Protein AF-A0A2N7CJ47-F1 (afdb_monomer_lite)

Radius of gyration: 26.53 Å; chains: 1; bounding box: 50×69×55 Å

Structure (mmCIF, N/CA/C/O backbone):
data_AF-A0A2N7CJ47-F1
#
_entry.id   AF-A0A2N7CJ47-F1
#
loop_
_atom_site.group_PDB
_atom_site.id
_atom_site.type_symbol
_atom_site.label_atom_id
_atom_site.label_alt_id
_atom_site.label_comp_id
_atom_site.label_asym_id
_atom_site.label_entity_id
_atom_site.label_seq_id
_atom_site.pdbx_PDB_ins_code
_atom_site.Cartn_x
_atom_site.Cartn_y
_atom_site.Cartn_z
_atom_site.occupancy
_atom_site.B_iso_or_equiv
_atom_site.auth_seq_id
_atom_site.auth_comp_id
_atom_site.auth_asym_id
_atom_site.auth_atom_id
_atom_site.pdbx_PDB_model_num
ATOM 1 N N . MET A 1 1 ? 9.424 59.661 -38.280 1.00 45.78 1 MET A N 1
ATOM 2 C CA . MET A 1 1 ? 10.543 58.957 -38.944 1.00 45.78 1 MET A CA 1
ATOM 3 C C . MET A 1 1 ? 11.844 59.503 -38.382 1.00 45.78 1 MET A C 1
ATOM 5 O O . MET A 1 1 ? 12.003 60.717 -38.383 1.00 45.78 1 MET A O 1
ATOM 9 N N . LYS A 1 2 ? 12.720 58.659 -37.827 1.00 41.09 2 LYS A N 1
ATOM 10 C CA . LYS A 1 2 ? 13.994 59.089 -37.236 1.00 41.09 2 LYS A CA 1
ATOM 11 C C . LYS A 1 2 ? 15.042 58.013 -37.517 1.00 41.09 2 LYS A C 1
ATOM 13 O O . LYS A 1 2 ? 14.876 56.875 -37.098 1.00 41.09 2 LYS A O 1
ATOM 18 N N . PHE A 1 3 ? 16.053 58.381 -38.297 1.00 58.16 3 PHE A N 1
ATOM 19 C CA . PHE A 1 3 ? 17.295 57.624 -38.453 1.00 58.16 3 PHE A CA 1
ATOM 20 C C . PHE A 1 3 ? 18.097 57.691 -37.141 1.00 58.16 3 PHE A C 1
ATOM 22 O O . PHE A 1 3 ? 17.797 58.540 -36.303 1.00 58.16 3 PHE A O 1
ATOM 29 N N . TRP A 1 4 ? 19.100 56.830 -36.966 1.00 45.16 4 TRP A N 1
ATOM 30 C CA . TRP A 1 4 ? 20.505 57.217 -36.750 1.00 45.16 4 TRP A CA 1
ATOM 31 C C . TRP A 1 4 ? 21.399 55.962 -36.650 1.00 45.16 4 TRP A C 1
ATOM 33 O O . TRP A 1 4 ? 20.947 54.883 -36.283 1.00 45.16 4 TRP A O 1
ATOM 43 N N . GLN A 1 5 ? 22.641 56.135 -37.103 1.00 60.62 5 GLN A N 1
ATOM 44 C CA . GLN A 1 5 ? 23.683 55.148 -37.399 1.00 60.62 5 GLN A CA 1
ATOM 45 C C . GLN A 1 5 ? 24.482 54.637 -36.173 1.00 60.62 5 GLN A C 1
ATOM 47 O O . GLN A 1 5 ? 24.334 55.161 -35.074 1.00 60.62 5 GLN A O 1
ATOM 52 N N . ILE A 1 6 ? 25.469 53.772 -36.490 1.00 53.62 6 ILE A N 1
ATOM 53 C CA . ILE A 1 6 ? 26.746 53.458 -35.798 1.00 53.62 6 ILE A CA 1
ATOM 54 C C . ILE A 1 6 ? 26.639 52.170 -34.963 1.00 53.62 6 ILE A C 1
ATOM 56 O O . ILE A 1 6 ? 25.709 52.015 -34.191 1.00 53.62 6 ILE A O 1
ATOM 60 N N . GLY A 1 7 ? 27.528 51.182 -35.038 1.00 44.75 7 GLY A N 1
ATOM 61 C CA . GLY A 1 7 ? 28.826 51.049 -35.693 1.00 44.75 7 GLY A CA 1
ATOM 62 C C . GLY A 1 7 ? 29.469 49.727 -35.246 1.00 44.75 7 GLY A C 1
ATOM 63 O O . GLY A 1 7 ? 29.024 49.103 -34.286 1.00 44.75 7 GLY A O 1
ATOM 64 N N . LEU A 1 8 ? 30.490 49.298 -35.986 1.00 63.78 8 LEU A N 1
ATOM 65 C CA . LEU A 1 8 ? 31.274 48.078 -35.782 1.00 63.78 8 LEU A CA 1
ATOM 66 C C . LEU A 1 8 ? 31.883 47.936 -34.375 1.00 63.78 8 LEU A C 1
ATOM 68 O O . LEU A 1 8 ? 32.451 48.894 -33.857 1.00 63.78 8 LEU A O 1
ATOM 72 N N . LEU A 1 9 ? 31.925 46.698 -33.861 1.00 53.31 9 LEU A N 1
ATOM 73 C CA . LEU A 1 9 ? 32.941 46.245 -32.901 1.00 53.31 9 LEU A CA 1
ATOM 74 C C . LEU A 1 9 ? 33.211 44.728 -33.027 1.00 53.31 9 LEU A C 1
ATOM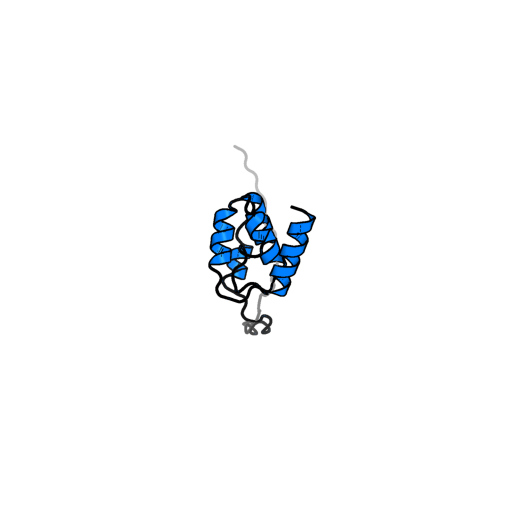 76 O O . LEU A 1 9 ? 32.509 43.888 -32.482 1.00 53.31 9 LEU A O 1
ATOM 80 N N . SER A 1 10 ? 34.203 44.421 -33.863 1.00 49.56 10 SER A N 1
ATOM 81 C CA . SER A 1 10 ? 35.439 43.682 -33.565 1.00 49.56 10 SER A CA 1
ATOM 82 C C . SER A 1 10 ? 35.477 42.458 -32.627 1.00 49.56 10 SER A C 1
ATOM 84 O O . SER A 1 10 ? 35.262 42.571 -31.429 1.00 49.56 10 SER A O 1
ATOM 86 N N . LEU A 1 11 ? 36.061 41.393 -33.202 1.00 48.38 11 LEU A N 1
ATOM 87 C CA . LEU A 1 11 ? 37.074 40.465 -32.657 1.00 48.38 11 LEU A CA 1
ATOM 88 C C . LEU A 1 11 ? 36.710 39.449 -31.556 1.00 48.38 11 LEU A C 1
ATOM 90 O O . LEU A 1 11 ? 36.409 39.790 -30.420 1.00 48.38 11 LEU A O 1
ATOM 94 N N . GLY A 1 12 ? 36.974 38.175 -31.879 1.00 42.34 12 GLY A N 1
ATOM 95 C CA . GLY A 1 12 ? 37.155 37.091 -30.913 1.00 42.34 12 GLY A CA 1
ATOM 96 C C . GLY A 1 12 ? 37.308 35.716 -31.571 1.00 42.34 12 GLY A C 1
ATOM 97 O O . GLY A 1 12 ? 36.381 34.918 -31.546 1.00 42.34 12 GLY A O 1
ATOM 98 N N . LEU A 1 13 ? 38.467 35.438 -32.178 1.00 53.00 13 LEU A N 1
ATOM 99 C CA . LEU A 1 13 ? 38.918 34.078 -32.507 1.00 53.00 13 LEU A CA 1
ATOM 100 C C . LEU A 1 13 ? 39.187 33.297 -31.212 1.00 53.00 13 LEU A C 1
ATOM 102 O O . LEU A 1 13 ? 40.095 33.714 -30.511 1.00 53.00 13 LEU A O 1
ATOM 106 N N . VAL A 1 14 ? 38.502 32.171 -30.963 1.00 49.56 14 VAL A N 1
ATOM 107 C CA . VAL A 1 14 ? 39.018 30.905 -30.373 1.00 49.56 14 VAL A CA 1
ATOM 108 C C . VAL A 1 14 ? 37.934 29.848 -30.676 1.00 49.56 14 VAL A C 1
ATOM 110 O O . VAL A 1 14 ? 36.810 29.971 -30.217 1.00 49.56 14 VAL A O 1
ATOM 113 N N . GLY A 1 15 ? 38.100 28.916 -31.613 1.00 40.50 15 GLY A N 1
ATOM 114 C CA . GLY A 1 15 ? 38.840 27.680 -31.377 1.00 40.50 15 GLY A CA 1
ATOM 115 C C . GLY A 1 15 ? 38.009 26.650 -30.595 1.00 40.50 15 GLY A C 1
ATOM 116 O O . GLY A 1 15 ? 38.332 26.381 -29.449 1.00 40.50 15 GLY A O 1
ATOM 117 N N . CYS A 1 16 ? 36.987 26.034 -31.204 1.00 46.59 16 CYS A N 1
ATOM 118 C CA . CYS A 1 16 ? 36.415 24.780 -30.690 1.00 46.59 16 CYS A CA 1
ATOM 119 C C . CYS A 1 16 ? 36.978 23.608 -31.498 1.00 46.59 16 CYS A C 1
ATOM 121 O O . CYS A 1 16 ? 36.293 22.999 -32.314 1.00 46.59 16 CYS A O 1
ATOM 123 N N . ALA A 1 17 ? 38.262 23.318 -31.294 1.00 48.69 17 ALA A N 1
ATOM 124 C CA . ALA A 1 17 ? 38.763 21.970 -31.499 1.00 48.69 17 ALA A CA 1
ATOM 125 C C . ALA A 1 17 ? 38.437 21.196 -30.219 1.00 48.69 17 ALA A C 1
ATOM 127 O O . ALA A 1 17 ? 39.173 21.284 -29.241 1.00 48.69 17 ALA A O 1
ATOM 128 N N . GLN A 1 18 ? 37.310 20.490 -30.203 1.00 45.34 18 GLN A N 1
ATOM 129 C CA . GLN A 1 18 ? 37.044 19.490 -29.176 1.00 45.34 18 GLN A CA 1
ATOM 130 C C . GLN A 1 18 ? 36.733 18.170 -29.873 1.00 45.34 18 GLN A C 1
ATOM 132 O O . GLN A 1 18 ? 35.712 17.985 -30.530 1.00 45.34 18 GLN A O 1
ATOM 137 N N . THR A 1 19 ? 37.762 17.334 -29.803 1.00 50.47 19 THR A N 1
ATOM 138 C CA . THR A 1 19 ? 37.870 15.889 -29.979 1.00 50.47 19 THR A CA 1
ATOM 139 C C . THR A 1 19 ? 36.532 15.150 -29.862 1.00 50.47 19 THR A C 1
ATOM 141 O O . THR A 1 19 ? 35.751 15.490 -28.975 1.00 50.47 19 THR A O 1
ATOM 144 N N . PRO A 1 20 ? 36.265 14.111 -30.681 1.00 47.31 20 PRO A N 1
ATOM 145 C CA . PRO A 1 20 ? 35.101 13.257 -30.478 1.00 47.31 20 PRO A CA 1
ATOM 146 C C . PRO A 1 20 ? 35.227 12.597 -29.104 1.00 47.31 20 PRO A C 1
ATOM 148 O O . PRO A 1 20 ? 36.045 11.700 -28.893 1.00 47.31 20 PRO A O 1
ATOM 151 N N . GLU A 1 21 ? 34.459 13.115 -28.153 1.00 49.19 21 GLU A N 1
ATOM 152 C CA . GLU A 1 21 ? 34.353 12.582 -26.810 1.00 49.19 21 GLU A CA 1
ATOM 153 C C . GLU A 1 21 ? 33.685 11.216 -26.942 1.00 49.19 21 GLU A C 1
ATOM 155 O O . GLU A 1 21 ? 32.494 11.083 -27.218 1.00 49.19 21 GLU A O 1
ATOM 160 N N . ASN A 1 22 ? 34.522 10.187 -26.867 1.00 43.19 22 ASN A N 1
ATOM 161 C CA . ASN A 1 22 ? 34.117 8.804 -26.728 1.00 43.19 22 ASN A CA 1
ATOM 162 C C . ASN A 1 22 ? 33.154 8.748 -25.528 1.00 43.19 22 ASN A C 1
ATOM 164 O O . ASN A 1 22 ? 33.598 9.064 -24.419 1.00 43.19 22 ASN A O 1
ATOM 168 N N . PRO A 1 23 ? 31.859 8.426 -25.702 1.00 49.47 23 PRO A N 1
ATOM 169 C CA . PRO A 1 23 ? 30.955 8.353 -24.573 1.00 49.47 23 PRO A CA 1
ATOM 170 C C . PRO A 1 23 ? 31.405 7.167 -23.728 1.00 49.47 23 PRO A C 1
ATOM 172 O O . PRO A 1 23 ? 31.175 6.009 -24.078 1.00 49.47 23 PRO A O 1
ATOM 175 N N . ALA A 1 24 ? 32.090 7.452 -22.622 1.00 50.47 24 ALA A N 1
ATOM 176 C CA . ALA A 1 24 ? 32.290 6.465 -21.583 1.00 50.47 24 ALA A CA 1
ATOM 177 C C . ALA A 1 24 ? 30.890 5.968 -21.183 1.00 50.47 24 ALA A C 1
ATOM 179 O O . ALA A 1 24 ? 30.031 6.800 -20.867 1.00 50.47 24 ALA A O 1
ATOM 180 N N . PRO A 1 25 ? 30.611 4.653 -21.242 1.00 57.91 25 PRO A N 1
ATOM 181 C CA . PRO A 1 25 ? 29.330 4.148 -20.783 1.00 57.91 25 PRO A CA 1
ATOM 182 C C . PRO A 1 25 ? 29.158 4.593 -19.325 1.00 57.91 25 PRO A C 1
ATOM 184 O O . PRO A 1 25 ? 30.124 4.516 -18.555 1.00 57.91 25 PRO A O 1
ATOM 187 N N . PRO A 1 26 ? 27.977 5.113 -18.945 1.00 54.88 26 PRO A N 1
ATOM 188 C CA . PRO A 1 26 ? 27.747 5.562 -17.583 1.00 54.88 26 PRO A CA 1
ATOM 189 C C . PRO A 1 26 ? 28.104 4.425 -16.616 1.00 54.88 26 PRO A C 1
ATOM 191 O O . PRO A 1 26 ? 27.882 3.253 -16.947 1.00 54.88 26 PRO A O 1
ATOM 194 N N . PRO A 1 27 ? 28.690 4.733 -15.444 1.00 46.91 27 PRO A N 1
ATOM 195 C CA . PRO A 1 27 ? 29.020 3.704 -14.473 1.00 46.91 27 PRO A CA 1
ATOM 196 C C . PRO A 1 27 ? 27.749 2.912 -14.184 1.00 46.91 27 PRO A C 1
ATOM 198 O O . PRO A 1 27 ? 26.698 3.505 -13.943 1.00 46.91 27 PRO A O 1
ATOM 201 N N . ALA A 1 28 ? 27.846 1.584 -14.246 1.00 53.50 28 ALA A N 1
ATOM 202 C CA . ALA A 1 28 ? 26.764 0.665 -13.927 1.00 53.50 28 ALA A CA 1
ATOM 203 C C . ALA A 1 28 ? 26.384 0.813 -12.445 1.00 53.50 28 ALA A C 1
ATOM 205 O O . ALA A 1 28 ?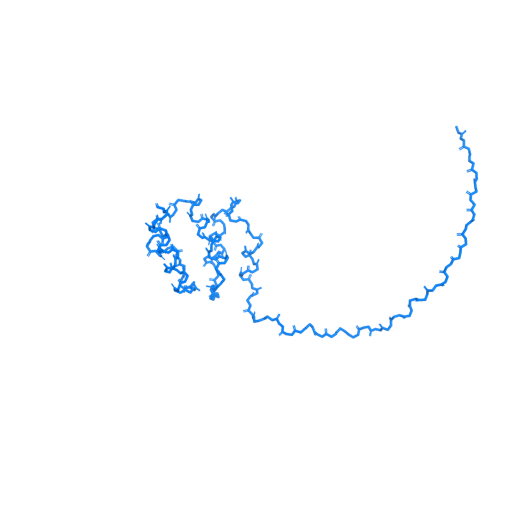 26.793 0.042 -11.583 1.00 53.50 28 ALA A O 1
ATOM 206 N N . GLN A 1 29 ? 25.626 1.856 -12.147 1.00 50.88 29 GLN A N 1
ATOM 207 C CA . GLN A 1 29 ? 24.959 2.096 -10.889 1.00 50.88 29 GLN A CA 1
ATOM 208 C C . GLN A 1 29 ? 23.486 2.196 -11.221 1.00 50.88 29 GLN A C 1
ATOM 210 O O . GLN A 1 29 ? 22.979 3.266 -11.538 1.00 50.88 29 GLN A O 1
ATOM 215 N N . SER A 1 30 ? 22.826 1.049 -11.212 1.00 41.81 30 SER A N 1
ATOM 216 C CA . SER A 1 30 ? 21.564 0.842 -10.508 1.00 41.81 30 SER A CA 1
ATOM 217 C C . SER A 1 30 ? 21.003 -0.482 -10.977 1.00 41.81 30 SER A C 1
ATOM 219 O O . SER A 1 30 ? 20.738 -0.707 -12.154 1.00 41.81 30 SER A O 1
ATOM 221 N N . VAL A 1 31 ? 20.878 -1.379 -10.012 1.00 44.75 31 VAL A N 1
ATOM 222 C CA . VAL A 1 31 ? 20.050 -2.573 -10.080 1.00 44.75 31 VAL A CA 1
ATOM 223 C C . VAL A 1 31 ? 18.739 -2.221 -10.784 1.00 44.75 31 VAL A C 1
ATOM 225 O O . VAL A 1 31 ? 18.132 -1.203 -10.471 1.00 44.75 31 VAL A O 1
ATOM 228 N N . VAL A 1 32 ? 18.341 -3.055 -11.740 1.00 43.44 32 VAL A N 1
ATOM 229 C CA . VAL A 1 32 ? 17.085 -2.984 -12.494 1.00 43.44 32 VAL A CA 1
ATOM 230 C C . VAL A 1 32 ? 15.905 -2.751 -11.533 1.00 43.44 32 VAL A C 1
ATOM 232 O O . VAL A 1 32 ? 15.426 -3.676 -10.885 1.00 43.44 32 VAL A O 1
ATOM 235 N N . VAL A 1 33 ? 15.473 -1.498 -11.407 1.00 53.84 33 VAL A N 1
ATOM 236 C CA . VAL A 1 33 ? 14.312 -1.016 -10.639 1.00 53.84 33 VAL A CA 1
ATOM 237 C C . VAL A 1 33 ? 13.712 0.112 -11.478 1.00 53.84 33 VAL A C 1
ATOM 239 O O . VAL A 1 33 ? 13.829 1.278 -11.125 1.00 53.84 33 VAL A O 1
ATOM 242 N N . THR A 1 34 ? 13.224 -0.188 -12.684 1.00 55.69 34 THR A N 1
ATOM 243 C CA . THR A 1 34 ? 13.249 0.865 -13.724 1.00 55.69 34 THR A CA 1
ATOM 244 C C . THR A 1 34 ? 11.993 0.986 -14.588 1.00 55.69 34 THR A C 1
ATOM 246 O O . THR A 1 34 ? 11.996 1.776 -15.511 1.00 55.69 34 THR A O 1
ATOM 249 N N . ALA A 1 35 ? 10.883 0.290 -14.312 1.00 72.94 35 ALA A N 1
ATOM 250 C CA . ALA A 1 35 ? 9.634 0.532 -15.059 1.00 72.94 35 ALA A CA 1
ATOM 251 C C . ALA A 1 35 ? 8.491 1.009 -14.156 1.00 72.94 35 ALA A C 1
ATOM 253 O O . ALA A 1 35 ? 7.997 2.134 -14.299 1.00 72.94 35 ALA A O 1
ATOM 254 N N . CYS A 1 36 ? 8.080 0.186 -13.187 1.00 84.19 36 CYS A N 1
ATOM 255 C CA . CYS A 1 36 ? 6.927 0.544 -12.364 1.00 84.19 36 CYS A CA 1
ATOM 256 C C . CYS A 1 36 ? 7.240 1.650 -11.345 1.00 84.19 36 CYS A C 1
ATOM 258 O O .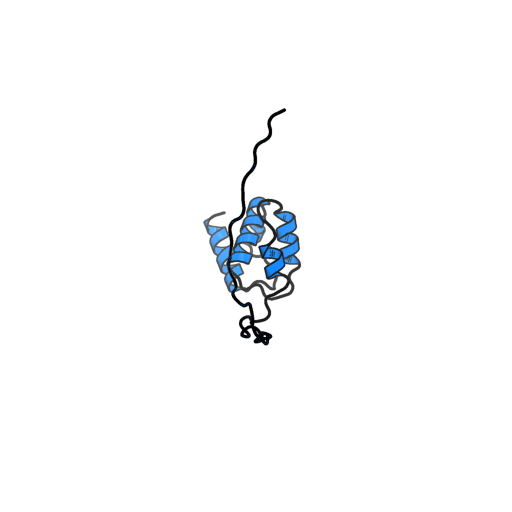 CYS A 1 36 ? 6.474 2.601 -11.204 1.00 84.19 36 CYS A O 1
ATOM 260 N N . ALA A 1 37 ? 8.402 1.579 -10.688 1.00 82.56 37 ALA A N 1
ATOM 261 C CA . ALA A 1 37 ? 8.842 2.593 -9.727 1.00 82.56 37 ALA A CA 1
ATOM 262 C C . ALA A 1 37 ? 8.968 3.990 -10.364 1.00 82.56 37 ALA A C 1
ATOM 264 O O . ALA A 1 37 ? 8.518 4.983 -9.788 1.00 82.56 37 ALA A O 1
ATOM 265 N N . GLU A 1 38 ? 9.506 4.072 -11.583 1.00 84.69 38 GLU A N 1
ATOM 266 C CA . GLU A 1 38 ? 9.591 5.331 -12.332 1.00 84.69 38 GLU A CA 1
ATOM 267 C C . GLU A 1 38 ? 8.202 5.864 -12.698 1.00 84.69 38 GLU A C 1
ATOM 269 O O . GLU A 1 38 ? 7.902 7.038 -12.475 1.00 84.69 38 GLU A O 1
ATOM 274 N N . THR A 1 39 ? 7.313 4.982 -13.165 1.00 85.69 39 THR A N 1
ATOM 275 C CA . THR A 1 39 ? 5.919 5.327 -13.486 1.00 85.69 39 THR A CA 1
ATOM 276 C C . THR A 1 39 ? 5.172 5.866 -12.264 1.00 85.69 39 THR A C 1
ATOM 278 O O . THR A 1 39 ? 4.437 6.850 -12.363 1.00 85.69 39 THR A O 1
ATOM 281 N N . LEU A 1 40 ? 5.364 5.252 -11.096 1.00 90.44 40 LEU A N 1
ATOM 282 C CA . LEU A 1 40 ? 4.780 5.710 -9.835 1.00 90.44 40 LEU A CA 1
ATOM 283 C C . LEU A 1 40 ? 5.381 7.033 -9.362 1.00 90.44 40 LEU A C 1
ATOM 285 O O . LEU A 1 40 ? 4.678 7.860 -8.785 1.00 90.44 40 LEU A O 1
ATOM 289 N N . THR A 1 41 ? 6.666 7.267 -9.617 1.00 87.62 41 THR A N 1
ATOM 290 C CA . THR A 1 41 ? 7.333 8.524 -9.252 1.00 87.62 41 THR A CA 1
ATOM 291 C C . THR A 1 41 ? 6.720 9.719 -9.985 1.00 87.62 41 THR A C 1
ATOM 293 O O . THR A 1 41 ? 6.564 10.781 -9.393 1.00 87.62 41 THR A O 1
ATOM 296 N N . GLN A 1 42 ? 6.287 9.531 -11.233 1.00 88.19 42 GLN A N 1
ATOM 297 C CA . GLN A 1 42 ? 5.702 10.589 -12.065 1.00 88.19 42 GLN A CA 1
ATOM 298 C C . GLN A 1 42 ? 4.212 10.871 -11.797 1.00 88.19 42 GLN A C 1
ATOM 300 O O . GLN A 1 42 ? 3.684 11.873 -12.276 1.00 88.19 42 GLN A O 1
ATOM 305 N N . LYS A 1 43 ? 3.505 10.000 -11.069 1.00 90.56 43 LYS A N 1
ATOM 306 C CA . LYS A 1 43 ? 2.070 10.157 -10.768 1.00 90.56 43 LYS A CA 1
ATOM 307 C C . LYS A 1 43 ? 1.880 10.798 -9.407 1.00 90.56 43 LYS A C 1
ATOM 309 O O . LYS A 1 43 ? 2.515 10.348 -8.472 1.00 90.56 43 LYS A O 1
ATOM 314 N N . ASP A 1 44 ? 0.975 11.760 -9.272 1.00 90.88 44 ASP A N 1
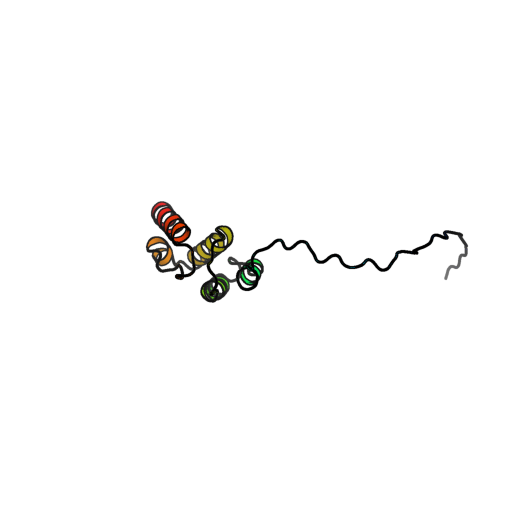ATOM 315 C CA . ASP A 1 44 ? 0.625 12.371 -7.983 1.00 90.88 44 ASP A CA 1
ATOM 316 C C . ASP A 1 44 ? -0.546 11.616 -7.324 1.00 90.88 44 ASP A C 1
ATOM 318 O O . ASP A 1 44 ? -1.670 11.595 -7.839 1.00 90.88 44 ASP A O 1
ATOM 322 N N . GLU A 1 45 ? -0.282 10.990 -6.176 1.00 93.88 45 GLU A N 1
ATOM 323 C CA . GLU A 1 45 ? -1.257 10.233 -5.390 1.00 93.88 45 GLU A CA 1
ATOM 324 C C . GLU A 1 45 ? -2.395 11.093 -4.826 1.00 93.88 45 GLU A C 1
ATOM 326 O O . GLU A 1 45 ? -3.451 10.560 -4.489 1.00 93.88 45 GLU A O 1
ATOM 331 N N . ARG A 1 46 ? -2.210 12.412 -4.728 1.00 94.62 46 ARG A N 1
ATOM 332 C CA . ARG A 1 46 ? -3.217 13.345 -4.210 1.00 94.62 46 ARG A CA 1
ATOM 333 C C . ARG A 1 46 ? -4.150 13.849 -5.296 1.00 94.62 46 ARG A C 1
ATOM 335 O O . ARG A 1 46 ? -5.332 14.051 -5.029 1.00 94.62 46 ARG A O 1
ATOM 342 N N . GLN A 1 47 ? -3.636 14.040 -6.510 1.00 96.56 47 GLN A N 1
ATOM 343 C CA . GLN A 1 47 ? -4.446 14.493 -7.646 1.00 96.56 47 GLN A CA 1
ATOM 344 C C . GLN A 1 47 ? -5.370 13.390 -8.166 1.00 96.56 47 GLN A C 1
ATOM 346 O O . GLN A 1 47 ? -6.515 13.662 -8.520 1.00 96.56 47 GLN A O 1
ATOM 351 N N . ALA A 1 48 ? -4.885 12.146 -8.211 1.00 94.75 48 ALA A N 1
ATOM 352 C CA . ALA A 1 48 ? -5.640 11.015 -8.741 1.00 94.75 48 ALA A CA 1
ATOM 353 C C . ALA A 1 48 ? -5.387 9.734 -7.919 1.00 94.75 48 ALA A C 1
ATOM 355 O O . ALA A 1 48 ? -4.754 8.797 -8.416 1.00 94.75 48 ALA A O 1
ATOM 356 N N . PRO A 1 49 ? -5.892 9.650 -6.673 1.00 96.81 49 PRO A N 1
ATOM 357 C CA . PRO A 1 49 ? -5.544 8.571 -5.747 1.00 96.81 49 PRO A CA 1
ATOM 358 C C . PRO A 1 49 ? -5.926 7.183 -6.266 1.00 96.81 49 PRO A C 1
ATOM 360 O O . PRO A 1 49 ? -5.114 6.266 -6.204 1.00 96.81 49 PRO A O 1
ATOM 363 N N . TYR A 1 50 ? -7.110 7.022 -6.867 1.00 97.31 50 TYR A N 1
ATOM 364 C CA . TYR A 1 50 ? -7.510 5.741 -7.463 1.00 97.31 50 TYR A CA 1
ATOM 365 C C . TYR A 1 50 ? -6.603 5.324 -8.629 1.00 97.31 50 TYR A C 1
ATOM 367 O O . TYR A 1 50 ? -6.248 4.155 -8.749 1.00 97.31 50 TYR A O 1
ATOM 375 N N . ALA A 1 51 ? -6.182 6.274 -9.470 1.00 95.25 51 ALA A N 1
ATOM 376 C CA . ALA A 1 51 ? -5.283 5.983 -10.586 1.00 95.25 51 ALA A CA 1
ATOM 377 C C . ALA A 1 51 ? -3.873 5.620 -10.096 1.00 95.25 51 ALA A C 1
ATOM 379 O O . ALA A 1 51 ? -3.218 4.753 -10.678 1.00 95.25 51 ALA A O 1
ATOM 380 N N . TYR A 1 52 ? -3.413 6.254 -9.013 1.00 96.44 52 TYR A N 1
ATOM 381 C CA . TYR A 1 52 ? -2.161 5.891 -8.355 1.00 96.44 52 TYR A CA 1
ATOM 382 C C . TYR A 1 52 ? -2.224 4.467 -7.790 1.00 96.44 52 TYR A C 1
ATOM 384 O O . TYR A 1 52 ? -1.320 3.675 -8.041 1.00 96.44 52 TYR A O 1
ATOM 392 N N . GLN A 1 53 ? -3.314 4.108 -7.103 1.00 96.88 53 GLN A N 1
ATOM 393 C CA . GLN A 1 53 ? -3.517 2.752 -6.576 1.00 96.88 53 GLN A CA 1
ATOM 394 C C . GLN A 1 53 ? -3.496 1.703 -7.681 1.00 96.88 53 GLN A C 1
ATOM 396 O O . GLN A 1 53 ? -2.807 0.699 -7.554 1.00 96.88 53 GLN A O 1
ATOM 401 N N . GLN A 1 54 ? -4.210 1.946 -8.780 1.00 95.44 54 GLN A N 1
ATOM 402 C CA . GLN A 1 54 ? -4.226 1.034 -9.923 1.00 95.44 54 GLN A CA 1
ATOM 403 C C . GLN A 1 54 ? -2.830 0.842 -10.516 1.00 95.44 54 GLN A C 1
ATOM 405 O O . GLN A 1 54 ? -2.440 -0.287 -10.799 1.00 95.44 54 GLN A O 1
ATOM 410 N N . ALA A 1 55 ? -2.058 1.922 -10.664 1.00 93.75 55 ALA A N 1
ATOM 411 C CA . ALA A 1 55 ? -0.681 1.833 -11.137 1.00 93.75 55 ALA A CA 1
ATOM 412 C C . ALA A 1 55 ? 0.211 1.052 -10.159 1.00 93.75 55 ALA A C 1
ATOM 414 O O . ALA A 1 55 ? 1.037 0.257 -10.596 1.00 93.75 55 ALA A O 1
ATOM 415 N N . PHE A 1 56 ? 0.021 1.241 -8.851 1.00 95.31 56 PHE A N 1
ATOM 416 C CA . PHE A 1 56 ? 0.791 0.548 -7.819 1.00 95.31 56 PHE A CA 1
ATOM 417 C C . PHE A 1 56 ? 0.481 -0.953 -7.794 1.00 95.31 56 PHE A C 1
ATOM 419 O O . PHE A 1 56 ? 1.392 -1.774 -7.767 1.00 95.31 56 PHE A O 1
ATOM 426 N N . LEU A 1 57 ? -0.802 -1.315 -7.870 1.00 94.56 57 LEU A N 1
ATOM 427 C CA . LEU A 1 57 ? -1.266 -2.704 -7.934 1.00 94.56 57 LEU A CA 1
ATOM 428 C C . LEU A 1 57 ? -0.867 -3.407 -9.241 1.00 94.56 57 LEU A C 1
ATOM 430 O O . LEU A 1 57 ? -0.790 -4.631 -9.270 1.00 94.56 57 LEU A O 1
ATOM 434 N N . ALA A 1 58 ? -0.614 -2.654 -10.314 1.00 92.38 58 ALA A N 1
ATOM 435 C CA . ALA A 1 58 ? -0.137 -3.193 -11.585 1.00 92.38 58 ALA A CA 1
ATOM 436 C C . ALA A 1 58 ? 1.373 -3.496 -11.595 1.00 92.38 58 ALA A C 1
ATOM 438 O O . ALA A 1 58 ? 1.843 -4.171 -12.515 1.00 92.38 58 ALA A O 1
ATOM 439 N N . CYS A 1 59 ? 2.136 -3.024 -10.601 1.00 91.38 59 CYS A N 1
ATOM 440 C CA . CYS A 1 59 ? 3.542 -3.390 -10.466 1.00 91.38 59 CYS A CA 1
ATOM 441 C C . CYS A 1 59 ? 3.667 -4.887 -10.181 1.00 91.38 59 CYS A C 1
ATOM 443 O O . CYS A 1 59 ? 3.033 -5.397 -9.260 1.00 91.38 59 CYS A O 1
ATOM 445 N N . GLN A 1 60 ? 4.527 -5.576 -10.927 1.00 88.88 60 GLN A N 1
ATOM 446 C CA . GLN A 1 60 ? 4.810 -7.000 -10.706 1.00 88.88 60 GLN A CA 1
ATOM 447 C C . GLN A 1 60 ? 6.126 -7.197 -9.949 1.00 88.88 60 GLN A C 1
ATOM 449 O O . GLN A 1 60 ? 6.333 -8.218 -9.295 1.00 88.88 60 GLN A O 1
ATOM 454 N N . GLU A 1 61 ? 7.022 -6.214 -10.011 1.00 88.50 61 GLU A N 1
ATOM 455 C CA . GLU A 1 61 ? 8.317 -6.268 -9.352 1.00 88.50 61 GLU A CA 1
ATOM 456 C C . GLU A 1 61 ? 8.185 -6.099 -7.829 1.00 88.50 61 GLU A C 1
ATOM 458 O O . GLU A 1 61 ? 7.261 -5.429 -7.358 1.00 88.50 61 GLU A O 1
ATOM 463 N N . PRO A 1 62 ? 9.115 -6.656 -7.029 1.00 90.50 62 PRO A N 1
ATOM 464 C CA . PRO A 1 62 ? 9.118 -6.449 -5.585 1.00 90.50 62 PRO A CA 1
ATOM 465 C C . PRO A 1 62 ? 9.268 -4.969 -5.202 1.00 90.50 62 PRO A C 1
ATOM 467 O O . PRO A 1 62 ? 10.280 -4.338 -5.514 1.00 90.50 62 PRO A O 1
ATOM 470 N N . ILE A 1 63 ? 8.313 -4.432 -4.444 1.00 91.12 63 ILE A N 1
ATOM 471 C CA . ILE A 1 63 ? 8.314 -3.043 -3.974 1.00 91.12 63 ILE A CA 1
ATOM 472 C C . ILE A 1 63 ? 9.000 -2.984 -2.610 1.00 91.12 63 ILE A C 1
ATOM 474 O O . ILE A 1 63 ? 8.460 -3.415 -1.587 1.00 91.12 63 ILE A O 1
ATOM 478 N N . ARG A 1 64 ? 10.227 -2.458 -2.614 1.00 92.06 64 ARG A N 1
ATOM 479 C CA . ARG A 1 64 ? 11.088 -2.322 -1.425 1.00 92.06 64 ARG A CA 1
ATOM 480 C C . ARG A 1 64 ? 11.254 -0.879 -0.957 1.00 92.06 64 ARG A C 1
ATOM 482 O O . ARG A 1 64 ? 11.783 -0.658 0.126 1.00 92.06 64 ARG A O 1
ATOM 489 N N . ASP A 1 65 ? 10.846 0.075 -1.786 1.00 91.81 65 ASP A N 1
ATOM 490 C CA . ASP A 1 65 ? 10.971 1.498 -1.503 1.00 91.81 65 ASP A CA 1
ATOM 491 C C . ASP A 1 65 ? 9.848 1.952 -0.562 1.00 91.81 65 ASP A C 1
ATOM 493 O O . ASP A 1 65 ? 8.664 1.929 -0.911 1.00 91.81 65 ASP A O 1
ATOM 497 N N . GLU A 1 66 ? 10.228 2.370 0.642 1.00 94.19 66 GLU A N 1
ATOM 498 C CA . GLU A 1 66 ? 9.304 2.870 1.656 1.00 94.19 66 GLU A CA 1
ATOM 499 C C . GLU A 1 66 ? 8.554 4.126 1.194 1.00 94.19 66 GLU A C 1
ATOM 501 O O . GLU A 1 66 ? 7.383 4.289 1.539 1.00 94.19 66 GLU A O 1
ATOM 506 N N . ALA A 1 67 ? 9.173 4.985 0.379 1.00 94.44 67 ALA A N 1
ATOM 507 C CA . ALA A 1 67 ? 8.535 6.193 -0.130 1.00 94.44 67 ALA A CA 1
ATOM 508 C C . ALA A 1 67 ? 7.382 5.855 -1.083 1.00 94.44 67 ALA A C 1
ATOM 510 O O . ALA A 1 67 ? 6.313 6.456 -0.987 1.00 94.44 67 ALA A O 1
ATOM 511 N N . LEU A 1 68 ? 7.552 4.857 -1.956 1.00 94.38 68 LEU A N 1
ATOM 512 C CA . LEU A 1 68 ? 6.474 4.397 -2.837 1.00 94.38 68 LEU A CA 1
ATOM 513 C C . LEU A 1 68 ? 5.328 3.765 -2.042 1.00 94.38 68 LEU A C 1
ATOM 515 O O . LEU A 1 68 ? 4.163 4.073 -2.292 1.00 94.38 68 LEU A O 1
ATOM 519 N N . VAL A 1 69 ? 5.643 2.930 -1.046 1.00 96.56 69 VAL A N 1
ATOM 520 C CA . VAL A 1 69 ? 4.616 2.331 -0.179 1.00 96.56 69 VAL A CA 1
ATOM 521 C C . VAL A 1 69 ? 3.882 3.412 0.615 1.00 96.56 69 VAL A C 1
ATOM 523 O O . VAL A 1 69 ? 2.659 3.370 0.699 1.00 96.56 69 VAL A O 1
ATOM 526 N N . ARG A 1 70 ? 4.586 4.420 1.142 1.00 97.62 70 ARG A N 1
ATOM 527 C CA . ARG A 1 70 ? 3.973 5.556 1.843 1.00 97.62 70 ARG A CA 1
ATOM 528 C C . ARG A 1 70 ? 2.967 6.290 0.965 1.00 97.62 70 ARG A C 1
ATOM 530 O O . ARG A 1 70 ? 1.845 6.520 1.397 1.00 97.62 70 ARG A O 1
ATOM 537 N N . ARG A 1 71 ? 3.348 6.631 -0.266 1.00 97.69 71 ARG A N 1
ATOM 538 C CA . ARG A 1 71 ? 2.467 7.330 -1.216 1.00 97.69 71 ARG A CA 1
ATOM 539 C C . ARG A 1 71 ? 1.241 6.488 -1.570 1.00 97.69 71 ARG A C 1
ATOM 541 O O . ARG A 1 71 ? 0.135 7.011 -1.686 1.00 97.69 71 ARG A O 1
ATOM 548 N N . TYR A 1 72 ? 1.404 5.169 -1.651 1.00 98.06 72 TYR A N 1
ATOM 549 C CA . TYR A 1 72 ? 0.276 4.253 -1.777 1.00 98.06 72 TYR A CA 1
ATOM 550 C C . TYR A 1 72 ? -0.638 4.285 -0.544 1.00 98.06 72 TYR A C 1
ATOM 552 O O . TYR A 1 72 ? -1.849 4.436 -0.704 1.00 98.06 72 TYR A O 1
ATOM 560 N N . VAL A 1 73 ? -0.095 4.241 0.676 1.00 98.31 73 VAL A N 1
ATOM 561 C CA . VAL A 1 73 ? -0.891 4.401 1.907 1.00 98.31 73 VAL A CA 1
ATOM 562 C C . VAL A 1 73 ? -1.627 5.742 1.933 1.00 98.31 73 VAL A C 1
ATOM 564 O O . VAL A 1 73 ? -2.822 5.763 2.226 1.00 98.31 73 VAL A O 1
ATOM 567 N N . ASP A 1 74 ? -0.970 6.839 1.556 1.00 98.31 74 ASP A N 1
ATOM 568 C CA . ASP A 1 74 ? -1.595 8.163 1.462 1.00 98.31 74 ASP A CA 1
ATOM 569 C C . ASP A 1 74 ? -2.778 8.143 0.478 1.00 98.31 74 ASP A C 1
ATOM 571 O O . ASP A 1 74 ? -3.861 8.641 0.791 1.00 98.31 74 ASP A O 1
ATOM 575 N N . SER A 1 75 ? -2.634 7.479 -0.673 1.00 98.44 75 SER A N 1
ATOM 576 C CA . SER A 1 75 ? -3.741 7.301 -1.622 1.00 98.44 75 SER A CA 1
ATOM 577 C C . SER A 1 75 ? -4.907 6.488 -1.031 1.00 98.44 75 SER A C 1
ATOM 579 O O . SER A 1 75 ? -6.076 6.797 -1.283 1.00 98.44 75 SER A O 1
ATOM 581 N N . LEU A 1 76 ? -4.625 5.454 -0.228 1.00 98.56 76 LEU A N 1
ATOM 582 C CA . LEU A 1 76 ? -5.645 4.641 0.447 1.00 98.56 76 LEU A CA 1
ATOM 583 C C . LEU A 1 76 ? -6.386 5.462 1.509 1.00 98.56 76 LEU A C 1
ATOM 585 O O . LEU A 1 76 ? -7.606 5.349 1.626 1.00 98.56 76 LEU A O 1
ATOM 589 N N . ILE A 1 77 ? -5.675 6.327 2.236 1.00 98.31 77 ILE A N 1
ATOM 590 C CA . ILE A 1 77 ? -6.254 7.269 3.204 1.00 98.31 77 ILE A CA 1
ATOM 591 C C . ILE A 1 77 ? -7.191 8.248 2.495 1.00 98.31 77 ILE A C 1
ATOM 593 O O . ILE A 1 77 ? -8.345 8.386 2.895 1.00 98.31 77 ILE A O 1
ATOM 597 N N . LEU A 1 78 ? -6.741 8.860 1.395 1.00 98.25 78 LEU A N 1
ATOM 598 C CA . LEU A 1 78 ? -7.545 9.800 0.602 1.00 98.25 78 LEU A CA 1
ATOM 599 C C . LEU A 1 78 ? -8.825 9.176 0.025 1.00 98.25 78 LEU A C 1
ATOM 601 O O . LEU A 1 78 ? -9.773 9.892 -0.283 1.00 98.25 78 LEU A O 1
ATOM 605 N N . THR A 1 79 ? -8.862 7.850 -0.110 1.00 98.19 79 THR A N 1
ATOM 606 C CA . THR A 1 79 ? -10.019 7.093 -0.622 1.00 98.19 79 THR A CA 1
ATOM 607 C C . THR A 1 79 ? -10.794 6.353 0.470 1.00 98.19 79 THR A C 1
ATOM 609 O O . THR A 1 79 ? -11.735 5.625 0.166 1.00 98.19 79 THR A O 1
ATOM 612 N N . GLY A 1 80 ? -10.439 6.537 1.746 1.00 97.94 80 GLY A N 1
ATOM 613 C CA . GLY A 1 80 ? -11.165 5.969 2.885 1.00 97.94 80 GLY A CA 1
ATOM 614 C C . GLY A 1 80 ? -10.950 4.470 3.128 1.00 97.94 80 GLY A C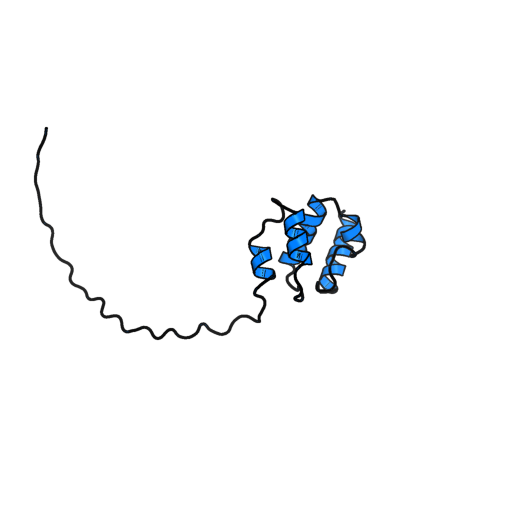 1
ATOM 615 O O . GLY A 1 80 ? -11.699 3.859 3.890 1.00 97.94 80 GLY A O 1
ATOM 616 N N . GLN A 1 81 ? -9.929 3.850 2.533 1.00 98.06 81 GLN A N 1
ATOM 617 C CA . GLN A 1 81 ? -9.668 2.403 2.617 1.00 98.06 81 GLN A CA 1
ATOM 618 C C . GLN A 1 81 ? -8.937 1.979 3.907 1.00 98.06 81 GLN A C 1
ATOM 620 O O . GLN A 1 81 ? -8.092 1.083 3.910 1.00 98.06 81 GLN A O 1
ATOM 625 N N . TYR A 1 82 ? -9.277 2.591 5.043 1.00 97.69 82 TYR A N 1
ATOM 626 C CA . TYR A 1 82 ? -8.567 2.423 6.317 1.00 97.69 82 TYR A CA 1
ATOM 627 C C . TYR A 1 82 ? -8.520 0.971 6.808 1.00 97.69 82 TYR A C 1
ATOM 629 O O . TYR A 1 82 ? -7.494 0.513 7.307 1.00 97.69 82 TYR A O 1
ATOM 637 N N . GLN A 1 83 ? -9.613 0.221 6.638 1.00 98.00 83 GLN A N 1
ATOM 638 C CA . GLN A 1 83 ? -9.680 -1.185 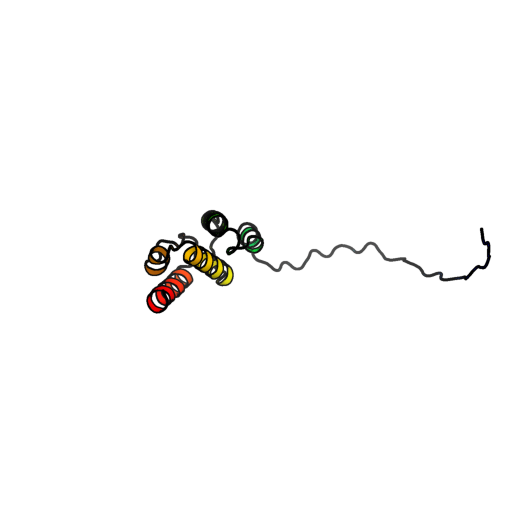7.057 1.00 98.00 83 GLN A CA 1
ATOM 639 C C . GLN A 1 83 ? -8.730 -2.077 6.250 1.00 98.00 83 GLN A C 1
ATOM 641 O O . GLN A 1 83 ? -8.137 -3.009 6.798 1.00 98.00 83 GLN A O 1
ATOM 646 N N . GLY A 1 84 ? -8.520 -1.760 4.970 1.00 97.75 84 GLY A N 1
ATOM 647 C CA . GLY A 1 84 ? -7.534 -2.436 4.133 1.00 97.75 84 GLY A CA 1
ATOM 648 C C . GLY A 1 84 ? -6.105 -2.216 4.637 1.00 97.75 84 GLY A C 1
ATOM 649 O O . GLY A 1 84 ? -5.313 -3.155 4.661 1.00 97.75 84 GLY A O 1
ATOM 650 N N . ILE A 1 85 ? -5.802 -1.015 5.144 1.00 98.12 85 ILE A N 1
ATOM 651 C CA . ILE A 1 85 ? -4.500 -0.702 5.751 1.00 98.12 85 ILE A CA 1
ATOM 652 C C . ILE A 1 85 ? -4.345 -1.428 7.103 1.00 98.12 85 ILE A C 1
ATOM 654 O O . ILE A 1 85 ? -3.347 -2.112 7.323 1.00 98.12 85 ILE A O 1
ATOM 658 N N . LYS A 1 86 ? -5.348 -1.352 7.996 1.00 98.25 86 LYS A N 1
ATOM 659 C CA . LYS A 1 86 ? -5.316 -1.974 9.344 1.00 98.25 86 LYS A CA 1
ATOM 660 C C . LYS A 1 86 ? -5.242 -3.502 9.317 1.00 98.25 86 LYS A C 1
ATOM 662 O O . LYS A 1 86 ? -4.687 -4.108 10.238 1.00 98.25 86 LYS A O 1
ATOM 667 N N . SER A 1 87 ? -5.824 -4.132 8.299 1.00 97.50 87 SER A N 1
ATOM 668 C CA . SER A 1 87 ? -5.753 -5.585 8.100 1.00 97.50 87 SER A CA 1
ATOM 669 C C . SER A 1 87 ? -4.494 -6.019 7.349 1.00 97.50 87 SER A C 1
ATOM 671 O O . SER A 1 87 ? -4.041 -7.143 7.543 1.00 97.50 87 SER A O 1
ATOM 673 N N . GLY A 1 88 ? -3.912 -5.132 6.538 1.00 96.69 88 GLY A N 1
ATOM 674 C CA . GLY A 1 88 ? -2.850 -5.456 5.587 1.00 96.69 88 GLY A CA 1
ATOM 675 C C . GLY A 1 88 ? -3.372 -5.950 4.230 1.00 96.69 88 GLY A C 1
ATOM 676 O O . GLY A 1 88 ? -2.578 -6.133 3.316 1.00 96.69 88 GLY A O 1
ATOM 677 N N . ALA A 1 89 ? -4.688 -6.125 4.066 1.00 97.25 89 ALA A N 1
ATOM 678 C CA . ALA A 1 89 ? -5.287 -6.675 2.848 1.00 97.25 89 ALA A CA 1
ATOM 679 C C . ALA A 1 89 ? -5.215 -5.734 1.632 1.00 97.25 89 ALA A C 1
ATOM 681 O O . ALA A 1 89 ? -5.392 -6.181 0.505 1.00 97.25 89 ALA A O 1
ATOM 682 N N . ALA A 1 90 ? -4.965 -4.437 1.843 1.00 96.50 90 ALA A N 1
ATOM 683 C CA . ALA A 1 90 ? -4.796 -3.486 0.743 1.00 96.50 90 ALA A CA 1
ATOM 684 C C . ALA A 1 90 ? -3.411 -3.559 0.078 1.00 96.50 90 ALA A C 1
ATOM 686 O O . ALA A 1 90 ? -3.212 -2.931 -0.960 1.00 96.50 90 ALA A O 1
ATOM 687 N N . PHE A 1 91 ? -2.443 -4.268 0.665 1.00 97.31 91 PHE A N 1
ATOM 688 C CA . PHE A 1 91 ? -1.094 -4.362 0.111 1.00 97.31 91 PHE A CA 1
ATOM 689 C C . PHE A 1 91 ? -0.976 -5.589 -0.803 1.00 97.31 91 PHE A C 1
ATOM 691 O O . PHE A 1 91 ? -1.316 -6.690 -0.368 1.00 97.31 91 PHE A O 1
ATOM 698 N N . PRO A 1 92 ? -0.487 -5.431 -2.046 1.00 95.88 92 PRO A N 1
ATOM 699 C CA . PRO A 1 92 ? -0.240 -6.567 -2.923 1.00 95.88 92 PRO A CA 1
ATOM 700 C C . PRO A 1 92 ? 0.963 -7.390 -2.431 1.00 95.88 92 PRO A C 1
ATOM 702 O O . PRO A 1 92 ? 1.839 -6.890 -1.722 1.00 95.88 92 PRO A O 1
ATOM 705 N N . GLU A 1 93 ? 1.017 -8.664 -2.824 1.00 94.69 93 GLU A N 1
ATOM 706 C CA . GLU A 1 93 ? 2.008 -9.639 -2.333 1.00 94.69 93 GLU A CA 1
ATOM 707 C C . GLU A 1 93 ? 3.464 -9.282 -2.673 1.00 94.69 93 GLU A C 1
ATOM 709 O O . GLU A 1 93 ? 4.395 -9.743 -2.013 1.00 94.69 93 GLU A O 1
ATOM 714 N N . ASN A 1 94 ? 3.681 -8.444 -3.689 1.00 92.62 94 ASN A N 1
ATOM 715 C CA . ASN A 1 94 ? 5.002 -7.963 -4.081 1.00 92.62 94 ASN A CA 1
ATOM 716 C C . ASN A 1 94 ? 5.538 -6.836 -3.180 1.00 92.62 94 ASN A C 1
ATOM 718 O O . ASN A 1 94 ? 6.704 -6.459 -3.323 1.00 92.62 94 ASN A O 1
ATOM 722 N N . VAL A 1 95 ? 4.754 -6.305 -2.237 1.00 96.19 95 VAL A N 1
ATOM 723 C CA . VAL A 1 95 ? 5.274 -5.406 -1.195 1.00 96.19 95 VAL A CA 1
ATOM 724 C C . VAL A 1 95 ? 5.998 -6.231 -0.140 1.00 96.19 95 VAL A C 1
ATOM 726 O O . VAL A 1 95 ? 5.476 -7.216 0.377 1.00 96.19 95 VAL A O 1
ATOM 729 N N . VAL A 1 96 ? 7.209 -5.810 0.230 1.00 95.44 96 VAL A N 1
ATOM 730 C CA . VAL A 1 96 ? 7.991 -6.526 1.247 1.00 95.44 96 VAL A CA 1
ATOM 731 C C . VAL A 1 96 ? 7.191 -6.642 2.558 1.00 95.44 96 VAL A C 1
ATOM 733 O O . VAL A 1 96 ? 6.783 -5.611 3.102 1.00 95.44 96 VAL A O 1
ATOM 736 N N . PRO A 1 97 ? 7.042 -7.851 3.146 1.00 96.69 97 PRO A N 1
ATOM 737 C CA . PRO A 1 97 ? 6.197 -8.072 4.326 1.00 96.69 97 PRO A CA 1
ATOM 738 C C . PRO A 1 97 ? 6.518 -7.171 5.525 1.00 96.69 97 PRO A C 1
ATOM 740 O O . PRO A 1 97 ? 5.626 -6.782 6.275 1.00 96.69 97 PRO A O 1
ATOM 743 N N . LYS A 1 98 ? 7.792 -6.788 5.692 1.00 97.31 98 LYS A N 1
ATOM 744 C CA . LYS A 1 98 ? 8.223 -5.852 6.741 1.00 97.31 98 LYS A CA 1
ATOM 745 C C . LYS A 1 98 ? 7.544 -4.482 6.611 1.00 97.31 98 LYS A C 1
ATOM 747 O O . LYS A 1 98 ? 7.139 -3.921 7.625 1.00 97.31 98 LYS A O 1
ATOM 752 N N . LEU A 1 99 ? 7.414 -3.961 5.389 1.00 97.44 99 LEU A N 1
ATOM 753 C CA . LEU A 1 99 ? 6.761 -2.674 5.130 1.00 97.44 99 LEU A CA 1
ATOM 754 C C . LEU A 1 99 ? 5.248 -2.777 5.337 1.00 97.44 99 LEU A C 1
ATOM 756 O O . LEU A 1 99 ? 4.660 -1.886 5.945 1.00 97.44 99 LEU A O 1
ATOM 760 N N . VAL A 1 100 ? 4.634 -3.887 4.911 1.00 97.94 100 VAL A N 1
ATOM 761 C CA . VAL A 1 100 ? 3.211 -4.162 5.175 1.00 97.94 100 VAL A CA 1
ATOM 762 C C . VAL A 1 100 ? 2.938 -4.141 6.677 1.00 97.94 100 VAL A C 1
ATOM 764 O O . VAL A 1 100 ? 2.031 -3.449 7.134 1.00 97.94 100 VAL A O 1
ATOM 767 N N . GLU A 1 101 ? 3.753 -4.840 7.468 1.00 98.12 101 GLU A N 1
ATOM 768 C CA . GLU A 1 101 ? 3.546 -4.915 8.913 1.00 98.12 101 GLU A CA 1
ATOM 769 C C . GLU A 1 101 ? 3.807 -3.584 9.630 1.00 98.12 101 GLU A C 1
ATOM 771 O O . GLU A 1 101 ? 3.080 -3.233 10.565 1.00 98.12 101 GLU A O 1
ATOM 776 N N . GLN A 1 102 ? 4.801 -2.817 9.174 1.00 97.88 102 GLN A N 1
ATOM 777 C CA . GLN A 1 102 ? 5.063 -1.462 9.659 1.00 97.88 102 GLN A CA 1
ATOM 778 C C . GLN A 1 102 ? 3.831 -0.565 9.475 1.00 97.88 102 GLN A C 1
ATOM 780 O O . GLN A 1 102 ? 3.356 0.035 10.442 1.00 97.88 102 GLN A O 1
ATOM 785 N N . TRP A 1 103 ? 3.279 -0.510 8.261 1.00 98.06 103 TRP A N 1
ATOM 786 C CA . TRP A 1 103 ? 2.118 0.328 7.962 1.00 98.06 103 TRP A CA 1
ATOM 787 C C . TRP A 1 103 ? 0.836 -0.178 8.615 1.00 98.06 103 TRP A C 1
ATOM 789 O O . TRP A 1 103 ? 0.037 0.630 9.087 1.00 98.06 103 TRP A O 1
ATOM 799 N N . ARG A 1 104 ? 0.659 -1.498 8.732 1.00 98.19 104 ARG A N 1
ATOM 800 C CA . ARG A 1 104 ? -0.463 -2.095 9.465 1.00 98.19 104 ARG A CA 1
ATOM 801 C C . ARG A 1 104 ? -0.455 -1.676 10.934 1.00 98.19 104 ARG A C 1
ATOM 803 O O . ARG A 1 104 ? -1.501 -1.316 11.472 1.00 98.19 104 ARG A O 1
ATOM 810 N N . ARG A 1 105 ? 0.709 -1.731 11.594 1.00 98.38 105 ARG A N 1
ATOM 811 C CA . ARG A 1 105 ? 0.859 -1.308 12.994 1.00 98.38 105 ARG A CA 1
ATOM 812 C C . ARG A 1 105 ? 0.569 0.176 13.150 1.00 98.38 105 ARG A C 1
ATOM 814 O O . ARG A 1 105 ? -0.297 0.532 13.941 1.00 98.38 105 ARG A O 1
ATOM 821 N N . TRP A 1 106 ? 1.216 1.005 12.335 1.00 98.12 106 TRP A N 1
ATOM 822 C CA . TRP A 1 106 ? 0.971 2.443 12.325 1.00 98.12 106 TRP A CA 1
ATOM 823 C C . TRP A 1 106 ? -0.522 2.765 12.142 1.00 98.12 106 TRP A C 1
ATOM 825 O O . TRP A 1 106 ? -1.080 3.553 12.901 1.00 98.12 106 TRP A O 1
ATOM 835 N N . ALA A 1 107 ? -1.202 2.101 11.204 1.00 97.69 107 ALA A N 1
ATOM 836 C CA . ALA A 1 107 ? -2.616 2.335 10.918 1.00 97.69 107 ALA A CA 1
ATOM 837 C C . ALA A 1 107 ? -3.547 1.934 12.066 1.00 97.69 107 ALA A C 1
ATOM 839 O O . ALA A 1 107 ? -4.603 2.533 12.230 1.00 97.69 107 ALA A O 1
ATOM 840 N N . LYS A 1 108 ? -3.188 0.925 12.863 1.00 97.50 108 LYS A N 1
ATOM 841 C CA . LYS A 1 108 ? -3.964 0.556 14.057 1.00 97.50 108 LYS A CA 1
ATOM 842 C C . LYS A 1 108 ? -3.858 1.593 15.172 1.00 97.50 108 LYS A C 1
ATOM 844 O O . LYS A 1 108 ? -4.754 1.664 16.003 1.00 97.50 108 LYS A O 1
ATOM 849 N N . GLU A 1 109 ? -2.766 2.346 15.196 1.00 97.56 109 GLU A N 1
ATOM 850 C CA . GLU A 1 109 ? -2.476 3.346 16.224 1.00 97.56 109 GLU A CA 1
ATOM 851 C C . GLU A 1 109 ? -2.958 4.752 15.831 1.00 97.56 109 GLU A C 1
ATOM 853 O O . GLU A 1 109 ? -3.251 5.554 16.712 1.00 97.56 109 GLU A O 1
ATOM 858 N N . ASN A 1 110 ? -3.043 5.057 14.529 1.00 97.31 110 ASN A N 1
ATOM 859 C CA . ASN A 1 110 ? -3.212 6.431 14.031 1.00 97.31 110 ASN A CA 1
ATOM 860 C C . ASN A 1 110 ? -4.455 6.665 13.150 1.00 97.31 110 ASN A C 1
ATOM 862 O O . ASN A 1 110 ? -4.777 7.820 12.872 1.00 97.31 110 ASN A O 1
ATOM 866 N N . LEU A 1 111 ? -5.138 5.608 12.695 1.00 92.94 111 LEU A N 1
ATOM 867 C CA . LEU A 1 111 ? -6.376 5.674 11.899 1.00 92.94 111 LEU A CA 1
ATOM 868 C C . LEU A 1 111 ? -7.524 5.000 12.652 1.00 92.94 111 LEU A C 1
ATOM 870 O O . LEU A 1 111 ? -8.693 5.107 12.220 1.00 92.94 111 LEU A O 1
#

Organism: Vibrio splendidus (NCBI:txid29497)

Sequence (111 aa):
MKFWQIGLLSLGLVGCAQTPENPAPPPAQSVVVTACAETLTQKDERQAPYAYQQAFLACQEPIRDEALVRRYVDSLILTGQYQGIKSGAAFPENVVPKLVEQWRRWAKENL

pLDDT: mean 80.88, std 21.41, range [40.5, 98.56]

Foldseek 3Di:
DDDDDDDDDDDDDDDPPDDDPPPDPPPPPDDPPPDLVVVLVPDQCLVPVVVSLVSQLPDPAQDPDLVSVVSNVVSCVVVVVLVCLLVLVSDDPSYDVVSSVVSNVVSVVPD

Secondary structure (DSSP, 8-state):
-----------------------PPPP----S--SHHHHHHHS-TTTSHHHHHHHHHT--S-B--HHHHHHHHHHHHHTT-HHHHHHSTTS-TTB-HHHHHHHHHHHHHH-